Protein AF-A0A9J8BC64-F1 (afdb_monomer_lite)

pLDDT: mean 72.75, std 13.64, range [36.53, 89.56]

Organism: NCBI:txid630221

Secondary structure (DSSP, 8-state):
-HHHHHHHHHHHHHHHHHHHHHHTTSS-TT-THHHHHHHHHHHHHHHHHHHHHPPP-S--HHHHHHHHHHHHHHHHHHHHHHHHHHHHHHHHHTTPSP---TTSTTS----HHHHHHHHHHHHHHHHHHHHHHHHHHTTHHHHHHHHHHHHHT--

Radius of gyration: 18.81 Å; chains: 1; bounding box: 43×34×55 Å

Sequence (155 aa):
RTTVIKKLIFLALPLAQIAIGAVYLQDCPQQCYIPVYVLVCGVFIIFLLLLSCLPCTTETEEERQRSFIRNVLKCLVSVILVCWMICGSVWIYSVYPPNYNQTMAGDAYCNKTLYLFAFWTTILGNILFGLVLLCGCCVWGKLAELVYCVALALD

Structure (mmCIF, N/CA/C/O backbone):
data_AF-A0A9J8BC64-F1
#
_entry.id   AF-A0A9J8BC64-F1
#
loop_
_atom_site.group_PDB
_atom_site.id
_atom_site.type_symbol
_atom_site.label_atom_id
_atom_site.label_alt_id
_atom_site.label_comp_id
_atom_site.label_asym_id
_atom_site.label_entity_id
_atom_site.label_seq_id
_atom_site.pdbx_PDB_ins_code
_atom_site.Cartn_x
_atom_site.Cartn_y
_atom_site.Cartn_z
_atom_site.occupancy
_atom_site.B_iso_or_equiv
_atom_site.auth_seq_id
_atom_site.auth_comp_id
_atom_site.auth_asym_id
_atom_site.auth_atom_id
_atom_site.pdbx_PDB_model_num
ATOM 1 N N . ARG A 1 1 ? -3.744 16.460 17.420 1.00 54.47 1 ARG A N 1
ATOM 2 C CA . ARG A 1 1 ? -3.008 17.305 16.439 1.00 54.47 1 ARG A CA 1
ATOM 3 C C . ARG A 1 1 ? -1.825 16.557 15.808 1.00 54.47 1 ARG A C 1
ATOM 5 O O . ARG A 1 1 ? -1.797 16.423 14.594 1.00 54.47 1 ARG A O 1
ATOM 12 N N . THR A 1 2 ? -0.913 15.974 16.594 1.00 55.78 2 THR A N 1
ATOM 13 C CA . THR A 1 2 ? 0.293 15.263 16.105 1.00 55.78 2 THR A CA 1
ATOM 14 C C . THR A 1 2 ? -0.003 14.018 15.254 1.00 55.78 2 THR A C 1
ATOM 16 O O . THR A 1 2 ? 0.695 13.750 14.283 1.00 55.78 2 THR A O 1
ATOM 19 N N . THR A 1 3 ? -1.073 13.276 15.557 1.00 62.31 3 THR A N 1
ATOM 20 C CA . THR A 1 3 ? -1.480 12.064 14.818 1.00 62.31 3 THR A CA 1
ATOM 21 C C . THR A 1 3 ? -2.026 12.359 13.417 1.00 62.31 3 THR A C 1
ATOM 23 O O . THR A 1 3 ? -1.892 11.532 12.523 1.00 62.31 3 THR A O 1
ATOM 26 N N . VAL A 1 4 ? -2.612 13.543 13.207 1.00 67.81 4 VAL A N 1
ATOM 27 C CA . VAL A 1 4 ? -3.174 13.965 11.909 1.00 67.81 4 VAL A CA 1
ATOM 28 C C . VAL A 1 4 ? -2.056 14.371 10.949 1.00 67.81 4 VAL A C 1
ATOM 30 O O . VAL A 1 4 ? -2.064 13.967 9.793 1.00 67.81 4 VAL A O 1
ATOM 33 N N . ILE A 1 5 ? -1.042 15.082 11.452 1.00 67.50 5 ILE A N 1
ATOM 34 C CA . ILE A 1 5 ? 0.139 15.484 10.670 1.00 67.50 5 ILE A CA 1
ATOM 35 C C . ILE A 1 5 ? 0.899 14.242 10.180 1.00 67.50 5 ILE A C 1
ATOM 37 O O . ILE A 1 5 ? 1.254 14.164 9.009 1.00 67.50 5 ILE A O 1
ATOM 41 N N . LYS A 1 6 ? 1.067 13.222 11.034 1.00 71.62 6 LYS A N 1
ATOM 42 C CA . LYS A 1 6 ? 1.675 11.946 10.620 1.00 71.62 6 LYS A CA 1
ATOM 43 C C . LYS A 1 6 ? 0.888 11.282 9.483 1.00 71.62 6 LYS A C 1
ATOM 45 O O . LYS A 1 6 ? 1.492 10.874 8.500 1.00 71.62 6 LYS A O 1
ATOM 50 N N . LYS A 1 7 ? -0.446 11.233 9.566 1.00 70.75 7 LYS A N 1
ATOM 51 C CA . LYS A 1 7 ? -1.296 10.678 8.495 1.00 70.75 7 LYS A CA 1
ATOM 52 C C . LYS A 1 7 ? -1.186 11.453 7.177 1.00 70.75 7 LYS A C 1
ATOM 54 O O . LYS A 1 7 ? -1.186 10.830 6.125 1.00 70.75 7 LYS A O 1
ATOM 59 N N . LEU A 1 8 ? -1.057 12.779 7.237 1.00 71.81 8 LEU A N 1
ATOM 60 C CA . LEU A 1 8 ? -0.845 13.635 6.061 1.00 71.81 8 LEU A CA 1
ATOM 61 C C . LEU A 1 8 ? 0.498 13.365 5.378 1.00 71.81 8 LEU A C 1
ATOM 63 O O . LEU A 1 8 ? 0.550 13.270 4.158 1.00 71.81 8 LEU A O 1
ATOM 67 N N . ILE A 1 9 ? 1.569 13.179 6.150 1.00 75.75 9 ILE A N 1
ATOM 68 C CA . ILE A 1 9 ? 2.884 12.819 5.598 1.00 75.75 9 ILE A CA 1
ATOM 69 C C . ILE A 1 9 ? 2.819 11.434 4.941 1.00 75.75 9 ILE A C 1
ATOM 71 O O . ILE A 1 9 ? 3.293 11.248 3.823 1.00 75.75 9 ILE A O 1
ATOM 75 N N . PHE A 1 10 ? 2.157 10.477 5.596 1.00 74.50 10 PHE A N 1
ATOM 76 C CA . PHE A 1 10 ? 1.943 9.137 5.049 1.00 74.50 10 PHE A CA 1
ATOM 77 C C . PHE A 1 10 ? 0.992 9.095 3.845 1.00 74.50 10 PHE A C 1
ATOM 79 O O . PHE A 1 10 ? 0.945 8.064 3.186 1.00 74.50 10 PHE A O 1
ATOM 86 N N . LEU A 1 11 ? 0.278 10.180 3.519 1.00 80.75 11 LEU A N 1
ATOM 87 C CA . LEU A 1 11 ? -0.579 10.274 2.331 1.00 80.75 11 LEU A CA 1
ATOM 88 C C . LEU A 1 11 ? 0.222 10.539 1.045 1.00 80.75 11 LEU A C 1
ATOM 90 O O . LEU A 1 11 ? -0.228 10.184 -0.040 1.00 80.75 11 LEU A O 1
ATOM 94 N N . ALA A 1 12 ? 1.428 11.104 1.146 1.00 85.94 12 ALA A N 1
ATOM 95 C CA . ALA A 1 12 ? 2.269 11.355 -0.025 1.00 85.94 12 ALA A CA 1
ATOM 96 C C . ALA A 1 12 ? 2.641 10.054 -0.762 1.00 85.94 12 ALA A C 1
ATOM 98 O O . ALA A 1 12 ? 2.659 10.008 -1.990 1.00 85.94 12 ALA A O 1
ATOM 99 N N . LEU A 1 13 ? 2.883 8.979 -0.007 1.00 83.50 13 LEU A N 1
ATOM 100 C CA . LEU A 1 13 ? 3.278 7.678 -0.540 1.00 83.50 13 LEU A CA 1
ATOM 101 C C . LEU A 1 13 ?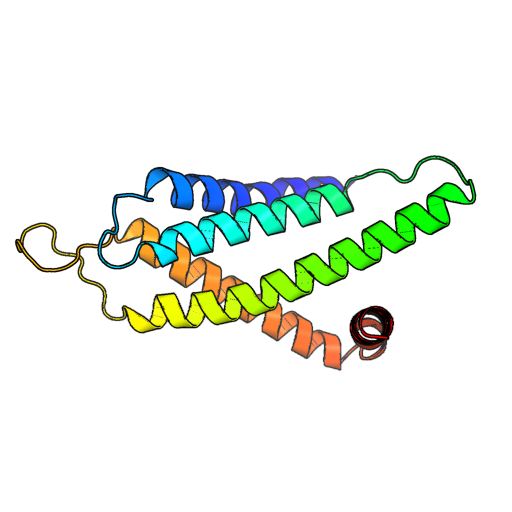 2.168 6.981 -1.359 1.00 83.50 13 LEU A C 1
ATOM 103 O O . LEU A 1 13 ? 2.441 6.630 -2.507 1.00 83.50 13 LEU A O 1
ATOM 107 N N . PRO A 1 14 ? 0.920 6.825 -0.871 1.00 84.50 14 PRO A N 1
ATOM 108 C CA . PRO A 1 14 ? -0.162 6.256 -1.670 1.00 84.50 14 PRO A CA 1
ATOM 109 C C . PRO A 1 14 ? -0.576 7.154 -2.843 1.00 84.50 14 PRO A C 1
ATOM 111 O O . PRO A 1 14 ? -0.973 6.636 -3.882 1.00 84.50 14 PRO A O 1
ATOM 114 N N . LEU A 1 15 ? -0.429 8.482 -2.743 1.00 87.44 15 LEU A N 1
ATOM 115 C CA . LEU A 1 15 ? -0.631 9.370 -3.895 1.00 87.44 15 LEU A CA 1
ATOM 116 C C . LEU A 1 15 ? 0.409 9.121 -4.992 1.00 87.44 15 LEU A C 1
ATOM 118 O O . LEU A 1 15 ? 0.046 9.033 -6.164 1.00 87.44 15 LEU A O 1
ATOM 122 N N . ALA A 1 16 ? 1.680 8.945 -4.622 1.00 88.00 16 ALA A N 1
ATOM 123 C CA . ALA A 1 16 ? 2.720 8.558 -5.569 1.00 88.00 16 ALA A CA 1
ATOM 124 C C . ALA A 1 16 ? 2.437 7.180 -6.190 1.00 88.00 16 ALA A C 1
ATOM 126 O O . ALA A 1 16 ? 2.610 7.015 -7.394 1.00 88.00 16 ALA A O 1
ATOM 127 N N . GLN A 1 17 ? 1.940 6.215 -5.406 1.00 86.56 17 GLN A N 1
ATOM 128 C CA . GLN A 1 17 ? 1.533 4.898 -5.914 1.00 86.56 17 GLN A CA 1
ATOM 129 C C . GLN A 1 17 ? 0.414 4.991 -6.959 1.00 86.56 17 GLN A C 1
ATOM 131 O O . GLN A 1 17 ? 0.518 4.370 -8.015 1.00 86.56 17 GLN A O 1
ATOM 136 N N . ILE A 1 18 ? -0.616 5.802 -6.711 1.00 88.69 18 ILE A N 1
ATOM 137 C CA . ILE A 1 18 ? -1.710 6.010 -7.668 1.00 88.69 18 ILE A CA 1
ATOM 138 C C . ILE A 1 18 ? -1.206 6.729 -8.921 1.00 88.69 18 ILE A C 1
ATOM 140 O O . ILE A 1 18 ? -1.505 6.292 -10.028 1.00 88.69 18 ILE A O 1
ATOM 144 N N . ALA A 1 19 ? -0.416 7.796 -8.765 1.00 88.69 19 ALA A N 1
ATOM 145 C CA . ALA A 1 19 ? 0.112 8.560 -9.892 1.00 88.69 19 ALA A CA 1
ATOM 146 C C . ALA A 1 19 ? 1.012 7.699 -10.789 1.00 88.69 19 ALA A C 1
ATOM 148 O O . ALA A 1 19 ? 0.824 7.666 -12.000 1.00 88.69 19 ALA A O 1
ATOM 149 N N . ILE A 1 20 ? 1.951 6.955 -10.199 1.00 85.31 20 ILE A N 1
ATOM 150 C CA . ILE A 1 20 ? 2.863 6.077 -10.940 1.00 85.31 20 ILE A CA 1
ATOM 151 C C . ILE A 1 20 ? 2.089 4.909 -11.569 1.00 85.31 20 ILE A C 1
ATOM 153 O O . ILE A 1 20 ? 2.299 4.603 -12.740 1.00 85.31 20 ILE A O 1
ATOM 157 N N . GLY A 1 21 ? 1.155 4.290 -10.843 1.00 82.94 21 GLY A N 1
ATOM 158 C CA . GLY A 1 21 ? 0.322 3.215 -11.387 1.00 82.94 21 GLY A CA 1
ATOM 159 C C . GLY A 1 21 ? -0.565 3.665 -12.555 1.00 82.94 21 GLY A C 1
ATOM 160 O O . GLY A 1 21 ? -0.743 2.909 -13.505 1.00 82.94 21 GLY A O 1
ATOM 161 N N . ALA A 1 22 ? -1.085 4.897 -12.518 1.00 83.94 22 ALA A N 1
ATOM 162 C CA . ALA A 1 22 ? -1.946 5.446 -13.565 1.00 83.94 22 ALA A CA 1
ATOM 163 C C . ALA A 1 22 ? -1.163 5.949 -14.788 1.00 83.94 22 ALA A C 1
ATOM 165 O O . ALA A 1 22 ? -1.573 5.697 -15.918 1.00 83.94 22 ALA A O 1
ATOM 166 N N . VAL A 1 23 ? -0.044 6.653 -14.578 1.00 82.38 23 VAL A N 1
ATOM 167 C CA . VAL A 1 23 ? 0.758 7.237 -15.668 1.00 82.38 23 VAL A CA 1
ATOM 168 C C . VAL A 1 23 ? 1.464 6.151 -16.476 1.00 82.38 23 VAL A C 1
ATOM 170 O O . VAL A 1 23 ? 1.425 6.183 -17.699 1.00 82.38 23 VAL A O 1
ATOM 173 N N . TYR A 1 24 ? 2.051 5.157 -15.807 1.00 75.38 24 TYR A N 1
ATOM 174 C CA . TYR A 1 24 ? 2.837 4.107 -16.463 1.00 75.38 24 TYR A CA 1
ATOM 175 C C . TYR A 1 24 ? 2.009 2.853 -16.791 1.00 75.38 24 TYR A C 1
ATOM 177 O O . TYR A 1 24 ? 2.560 1.766 -16.966 1.00 75.38 24 TYR A O 1
ATOM 185 N N . LEU A 1 25 ? 0.679 2.980 -16.877 1.00 69.25 25 LEU A N 1
ATOM 186 C CA . LEU A 1 25 ? -0.235 1.856 -17.116 1.00 69.25 25 LEU A CA 1
ATOM 187 C C . LEU A 1 25 ? -0.038 1.228 -18.509 1.00 69.25 25 LEU A C 1
ATOM 189 O O . LEU A 1 25 ? -0.294 0.043 -18.696 1.00 69.25 25 LEU A O 1
ATOM 193 N N . GLN A 1 26 ? 0.453 2.013 -19.473 1.00 65.94 26 GLN A N 1
ATOM 194 C CA . GLN A 1 26 ? 0.723 1.595 -20.858 1.00 65.94 26 GLN A CA 1
ATOM 195 C C . GLN A 1 26 ? 2.217 1.317 -21.127 1.00 65.94 26 GLN A C 1
ATOM 197 O O . GLN A 1 26 ? 2.554 0.714 -22.141 1.00 65.94 26 GLN A O 1
ATOM 202 N N . ASP A 1 27 ? 3.110 1.694 -20.206 1.00 66.69 27 ASP A N 1
ATOM 203 C CA . ASP A 1 27 ? 4.573 1.628 -20.381 1.00 66.69 27 ASP A CA 1
ATOM 204 C C . ASP A 1 27 ? 5.188 0.279 -19.950 1.00 66.69 27 ASP A C 1
ATOM 206 O O . ASP A 1 27 ? 6.408 0.144 -19.811 1.00 66.69 27 ASP A O 1
ATOM 210 N N . CYS A 1 28 ? 4.346 -0.728 -19.698 1.00 64.06 28 CYS A N 1
ATOM 211 C CA . CYS A 1 28 ? 4.761 -2.093 -19.377 1.00 64.06 28 CYS A CA 1
ATOM 212 C C . CYS A 1 28 ? 3.776 -3.120 -19.980 1.00 64.06 28 CYS A C 1
ATOM 214 O O . CYS A 1 28 ? 3.037 -3.778 -19.242 1.00 64.06 28 CYS A O 1
ATOM 216 N N . PRO A 1 29 ? 3.743 -3.283 -21.321 1.00 58.62 29 PRO A N 1
ATOM 217 C CA . PRO A 1 29 ? 2.886 -4.267 -21.991 1.00 58.62 29 PRO A CA 1
ATOM 218 C C . PRO A 1 29 ? 3.224 -5.717 -21.612 1.00 58.62 29 PRO A C 1
ATOM 220 O O . PRO A 1 29 ? 2.389 -6.598 -21.797 1.00 58.62 29 PRO A O 1
ATOM 223 N N . GLN A 1 30 ? 4.419 -5.972 -21.054 1.00 56.88 30 GLN A N 1
ATOM 224 C CA . GLN A 1 30 ? 4.813 -7.304 -20.586 1.00 56.88 30 GLN A CA 1
ATOM 225 C C . GLN A 1 30 ? 3.915 -7.809 -19.464 1.00 56.88 30 GLN A C 1
ATOM 227 O O . GLN A 1 30 ? 3.592 -8.992 -19.456 1.00 56.88 30 GLN A O 1
ATOM 232 N N . GLN A 1 31 ? 3.522 -6.931 -18.531 1.00 58.78 31 GLN A N 1
ATOM 233 C CA . GLN A 1 31 ? 2.703 -7.272 -17.370 1.00 58.78 31 GLN A CA 1
ATOM 234 C C . GLN A 1 31 ? 1.861 -6.082 -16.900 1.00 58.78 31 GLN A C 1
ATOM 236 O O . GLN A 1 31 ? 2.244 -5.330 -16.001 1.00 58.78 31 GLN A O 1
ATOM 241 N N . CYS A 1 32 ? 0.645 -5.988 -17.443 1.00 68.25 32 CYS A N 1
ATOM 242 C CA . CYS A 1 32 ? -0.367 -5.005 -17.041 1.00 68.25 32 CYS A CA 1
ATOM 243 C C . CYS A 1 32 ? -0.751 -5.090 -15.550 1.00 68.25 32 CYS A C 1
ATOM 245 O O . CYS A 1 32 ? -1.327 -4.151 -15.006 1.00 68.25 32 CYS A O 1
ATOM 247 N N . TYR A 1 33 ? -0.432 -6.193 -14.866 1.00 76.00 33 TYR A N 1
ATOM 248 C CA . TYR A 1 33 ? -0.793 -6.411 -13.464 1.00 76.00 33 TYR A CA 1
ATOM 249 C C . TYR A 1 33 ? 0.095 -5.651 -12.468 1.00 76.00 33 TYR A C 1
ATOM 251 O O . TYR A 1 33 ? -0.378 -5.319 -11.386 1.00 76.00 33 TYR A O 1
ATOM 259 N N . ILE A 1 34 ? 1.342 -5.311 -12.818 1.00 81.19 34 ILE A N 1
ATOM 260 C CA . ILE A 1 34 ? 2.257 -4.562 -11.933 1.00 81.19 34 ILE A CA 1
ATOM 261 C C . ILE A 1 34 ? 1.752 -3.129 -11.659 1.00 81.19 34 ILE A C 1
ATOM 263 O O . ILE A 1 34 ? 1.613 -2.767 -10.487 1.00 81.19 34 ILE A O 1
ATOM 267 N N . PRO A 1 35 ? 1.447 -2.292 -12.673 1.00 79.44 35 PRO A N 1
ATOM 268 C CA . PRO A 1 35 ? 0.905 -0.954 -12.427 1.00 79.44 35 PRO A CA 1
ATOM 269 C C . PRO A 1 35 ? -0.471 -1.001 -11.748 1.00 79.44 35 PRO A C 1
ATOM 271 O O . PRO A 1 35 ? -0.731 -0.204 -10.845 1.00 79.44 35 PRO A O 1
ATOM 274 N N . VAL A 1 36 ? -1.320 -1.976 -12.099 1.00 84.62 36 VAL A N 1
ATOM 275 C CA . VAL A 1 36 ? -2.622 -2.193 -11.441 1.00 84.62 36 VAL A CA 1
ATOM 276 C C . VAL A 1 36 ? -2.443 -2.554 -9.965 1.00 84.62 36 VAL A C 1
ATOM 278 O O . VAL A 1 36 ? -3.146 -2.011 -9.117 1.00 84.62 36 VAL A O 1
ATOM 281 N N . TYR A 1 37 ? -1.471 -3.404 -9.632 1.00 84.62 37 TYR A N 1
ATOM 282 C CA . TYR A 1 37 ? -1.145 -3.762 -8.254 1.00 84.62 37 TYR A CA 1
ATOM 283 C C . TYR A 1 37 ? -0.817 -2.536 -7.400 1.00 84.62 37 TYR A C 1
ATOM 285 O O . TYR A 1 37 ? -1.432 -2.342 -6.349 1.00 84.62 37 TYR A O 1
ATOM 293 N N . VAL A 1 38 ? 0.108 -1.691 -7.870 1.00 84.38 38 VAL A N 1
ATOM 294 C CA . VAL A 1 38 ? 0.543 -0.484 -7.150 1.00 84.38 38 VAL A CA 1
ATOM 295 C C . VAL A 1 38 ? -0.606 0.519 -7.012 1.00 84.38 38 VAL A C 1
ATOM 297 O O . VAL A 1 38 ? -0.784 1.107 -5.944 1.00 84.38 38 VAL A O 1
ATOM 300 N N . LEU A 1 39 ? -1.425 0.673 -8.055 1.00 87.56 39 LEU A N 1
ATOM 301 C CA . LEU A 1 39 ? -2.592 1.552 -8.045 1.00 87.56 39 LEU A CA 1
ATOM 302 C C . LEU A 1 39 ? -3.632 1.100 -7.012 1.00 87.56 39 LEU A C 1
ATOM 304 O O . LEU A 1 39 ? -4.062 1.893 -6.175 1.00 87.56 39 LEU A O 1
ATOM 308 N N . VAL A 1 40 ? -3.994 -0.183 -7.029 1.00 88.12 40 VAL A N 1
ATOM 309 C CA . VAL A 1 40 ? -4.980 -0.770 -6.113 1.00 88.12 40 VAL A CA 1
ATOM 310 C C . VAL A 1 40 ? -4.492 -0.708 -4.659 1.00 88.12 40 VAL A C 1
ATOM 312 O O . VAL A 1 40 ? -5.265 -0.325 -3.778 1.00 88.12 40 VAL A O 1
ATOM 315 N N . CYS A 1 41 ? -3.201 -0.964 -4.406 1.00 85.81 41 CYS A N 1
ATOM 316 C CA . CYS A 1 41 ? -2.573 -0.737 -3.098 1.00 85.81 41 CYS A CA 1
ATOM 317 C C . CYS A 1 41 ? -2.788 0.699 -2.603 1.00 85.81 41 CYS A C 1
ATOM 319 O O . CYS A 1 41 ? -3.262 0.906 -1.484 1.00 85.81 41 CYS A O 1
ATOM 321 N N . GLY A 1 42 ? -2.478 1.693 -3.441 1.00 86.56 42 GLY A N 1
ATOM 322 C CA . GLY A 1 42 ? -2.633 3.103 -3.088 1.00 86.56 42 GLY A CA 1
ATOM 323 C C . GLY A 1 42 ? -4.082 3.469 -2.753 1.00 86.56 42 GLY A C 1
ATOM 324 O O . GLY A 1 42 ? -4.333 4.131 -1.744 1.00 86.56 42 GLY A O 1
ATOM 325 N N . VAL A 1 43 ? -5.049 2.982 -3.539 1.00 89.56 43 VAL A N 1
ATOM 326 C CA . VAL A 1 43 ? -6.485 3.237 -3.319 1.00 89.56 43 VAL A CA 1
ATOM 327 C C . VAL A 1 43 ? -6.963 2.662 -1.986 1.00 89.56 43 VAL A C 1
ATOM 329 O O . VAL A 1 43 ? -7.585 3.379 -1.198 1.00 89.56 43 VAL A O 1
ATOM 332 N N . PHE A 1 44 ? -6.647 1.400 -1.687 1.00 87.69 44 PHE A N 1
ATOM 333 C CA . PHE A 1 44 ? -7.050 0.776 -0.425 1.00 87.69 44 PHE A CA 1
ATOM 334 C C . PHE A 1 44 ? -6.402 1.448 0.797 1.00 87.69 44 PHE A C 1
ATOM 336 O O . PHE A 1 44 ? -7.062 1.617 1.825 1.00 87.69 44 PHE A O 1
ATOM 343 N N . ILE A 1 45 ? -5.147 1.905 0.688 1.00 85.19 45 ILE A N 1
ATOM 344 C CA . ILE A 1 45 ? -4.473 2.662 1.756 1.00 85.19 45 ILE A CA 1
ATOM 345 C C . ILE A 1 45 ? -5.170 4.008 1.999 1.00 85.19 45 ILE A C 1
ATOM 347 O O . ILE A 1 45 ? -5.431 4.363 3.152 1.00 85.19 45 ILE A O 1
ATOM 351 N N . ILE A 1 46 ? -5.529 4.750 0.943 1.00 86.44 46 ILE A N 1
ATOM 352 C CA . ILE A 1 46 ? -6.296 6.001 1.082 1.00 86.44 46 ILE A CA 1
ATOM 353 C C . ILE A 1 46 ? -7.661 5.729 1.710 1.00 86.44 46 ILE A C 1
ATOM 355 O O . ILE A 1 46 ? -8.083 6.465 2.602 1.00 86.44 46 ILE A O 1
ATOM 359 N N . PHE A 1 47 ? -8.333 4.654 1.304 1.00 86.56 47 PHE A N 1
ATOM 360 C CA . PHE A 1 47 ? -9.622 4.273 1.867 1.00 86.56 47 PHE A CA 1
ATOM 361 C C . PHE A 1 47 ? -9.529 3.988 3.376 1.00 86.56 47 PHE A C 1
ATOM 363 O O . PHE A 1 47 ? -10.320 4.520 4.157 1.00 86.56 47 PHE A O 1
ATOM 370 N N . LEU A 1 48 ? -8.505 3.253 3.826 1.00 81.06 48 LEU A N 1
ATOM 371 C CA . LEU A 1 48 ? -8.236 3.050 5.255 1.00 81.06 48 LEU A CA 1
ATOM 372 C C . LEU A 1 48 ? -7.934 4.355 6.001 1.00 81.06 48 LEU A C 1
ATOM 374 O O . LEU A 1 48 ? -8.379 4.534 7.143 1.00 81.06 48 LEU A O 1
ATOM 378 N N . LEU A 1 49 ? -7.183 5.269 5.380 1.00 81.56 49 LEU A N 1
ATOM 379 C CA . LEU A 1 49 ? -6.881 6.581 5.952 1.00 81.56 49 LEU A CA 1
ATOM 380 C C . LEU A 1 49 ? -8.155 7.413 6.125 1.00 81.56 49 LEU A C 1
ATOM 382 O O . LEU A 1 49 ? -8.362 7.959 7.210 1.00 81.56 49 LEU A O 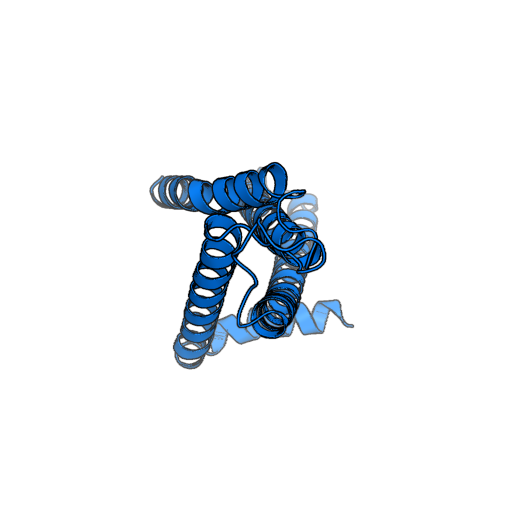1
ATOM 386 N N . LEU A 1 50 ? -9.031 7.440 5.116 1.00 82.75 50 LEU A N 1
ATOM 387 C CA . LEU A 1 50 ? -10.334 8.106 5.169 1.00 82.75 50 LEU A CA 1
ATOM 388 C C . LEU A 1 50 ? -11.183 7.535 6.307 1.00 82.75 50 LEU A C 1
ATOM 390 O O . LEU A 1 50 ? -11.543 8.274 7.222 1.00 82.75 50 LEU A O 1
ATOM 394 N N . LEU A 1 51 ? -11.384 6.212 6.349 1.00 79.12 51 LEU A N 1
ATOM 395 C CA . LEU A 1 51 ? -12.115 5.533 7.431 1.00 79.12 51 LEU A CA 1
ATOM 396 C C . LEU A 1 51 ? -11.530 5.807 8.826 1.00 79.12 51 LEU A C 1
ATOM 398 O O . LEU A 1 51 ? -12.220 5.701 9.841 1.00 79.12 51 LEU A O 1
ATOM 402 N N . SER A 1 52 ? -10.243 6.130 8.909 1.00 74.31 52 SER A N 1
ATOM 403 C CA . SER A 1 52 ? -9.552 6.449 10.159 1.00 74.31 52 SER A CA 1
ATOM 404 C C . SER A 1 52 ? -9.567 7.935 10.519 1.00 74.31 52 SER A C 1
ATOM 406 O O . SER A 1 52 ? -9.157 8.277 11.629 1.00 74.31 52 SER A O 1
ATOM 408 N N . CYS A 1 53 ? -9.963 8.806 9.596 1.00 71.56 53 CYS A N 1
ATOM 409 C CA . CYS A 1 53 ? -10.082 10.250 9.785 1.00 71.56 53 CYS A CA 1
ATOM 410 C C . CYS A 1 53 ? -11.535 10.709 9.948 1.00 71.56 53 CYS A C 1
ATOM 412 O O . CYS A 1 53 ? -11.734 11.839 10.383 1.00 71.56 53 CYS A O 1
ATOM 414 N N . LEU A 1 54 ? -12.525 9.858 9.644 1.00 72.25 54 LEU A N 1
ATOM 415 C CA . LEU A 1 54 ? -13.932 10.166 9.903 1.00 72.25 54 LEU A CA 1
ATOM 416 C C . LEU A 1 54 ? -14.143 10.460 11.406 1.00 72.25 54 LEU A C 1
ATOM 418 O O . LEU A 1 54 ? -13.902 9.567 12.229 1.00 72.25 54 LEU A O 1
ATOM 422 N N . PRO A 1 55 ? -14.570 11.682 11.776 1.00 62.53 55 PRO A N 1
ATOM 423 C CA . PRO A 1 55 ? -14.881 12.016 13.160 1.00 62.53 55 PRO A CA 1
ATOM 424 C C . PRO A 1 55 ? -16.105 11.215 13.627 1.00 62.53 55 PRO A C 1
ATOM 426 O O . PRO A 1 55 ? -17.078 11.082 12.889 1.00 62.53 55 PRO A O 1
ATOM 429 N N . CYS A 1 56 ? -16.043 10.659 14.840 1.00 55.50 56 CYS A N 1
ATOM 430 C CA . CYS A 1 56 ? -17.243 10.184 15.540 1.00 55.50 56 CYS A CA 1
ATOM 431 C C . CYS A 1 56 ? -17.907 11.425 16.139 1.00 55.50 56 CYS A C 1
ATOM 433 O O . CYS A 1 56 ? -17.219 12.221 16.780 1.00 55.50 56 CYS A O 1
ATOM 435 N N . THR A 1 57 ? -19.184 11.640 15.864 1.00 49.12 57 THR A N 1
ATOM 436 C CA . THR A 1 57 ? -19.923 12.817 16.310 1.00 49.12 57 THR A CA 1
ATOM 437 C C . THR A 1 57 ? -21.241 12.343 16.910 1.00 49.12 57 THR A C 1
ATOM 439 O O . THR A 1 57 ? -22.117 11.885 16.182 1.00 49.12 57 THR A O 1
ATOM 442 N N . THR A 1 58 ? -21.350 12.579 18.219 1.00 53.19 58 THR A N 1
ATOM 443 C CA . THR A 1 58 ? -22.532 12.543 19.094 1.00 53.19 58 THR A CA 1
ATOM 444 C C . THR A 1 58 ? -23.172 11.176 19.370 1.00 53.19 58 THR A C 1
ATOM 446 O O . THR A 1 58 ? -23.909 10.626 18.553 1.00 53.19 58 THR A O 1
ATOM 449 N N . GLU A 1 59 ? -22.942 10.749 20.616 1.00 55.81 59 GLU A N 1
ATOM 450 C CA . GLU A 1 59 ? -23.508 9.645 21.399 1.00 55.81 59 GLU A CA 1
ATOM 451 C C . GLU A 1 59 ? -24.978 9.326 21.048 1.00 55.81 59 GLU A C 1
ATOM 453 O O . GLU A 1 59 ? -25.915 9.889 21.612 1.00 55.81 59 GLU A O 1
ATOM 458 N N . THR A 1 60 ? -25.192 8.408 20.107 1.00 67.12 60 THR A N 1
ATOM 459 C CA . THR A 1 60 ? -26.504 7.817 19.786 1.00 67.12 60 THR A CA 1
ATOM 460 C C . THR A 1 60 ? -26.323 6.325 19.487 1.00 67.12 60 THR A C 1
ATOM 462 O O . THR A 1 60 ? -25.252 5.908 19.048 1.00 67.12 60 THR A O 1
ATOM 465 N N . GLU A 1 61 ? -27.348 5.493 19.705 1.00 65.44 61 GLU A N 1
ATOM 466 C CA . GLU A 1 61 ? -27.322 4.044 19.393 1.00 65.44 61 GLU A CA 1
ATOM 467 C C . GLU A 1 61 ? -26.881 3.760 17.934 1.00 65.44 61 GLU A C 1
ATOM 469 O O . GLU A 1 61 ? -26.188 2.778 17.653 1.00 65.44 61 GLU A O 1
ATOM 474 N N . GLU A 1 62 ? -27.170 4.682 17.008 1.00 69.56 62 GLU A N 1
ATOM 475 C CA . GLU A 1 62 ? -26.724 4.642 15.609 1.00 69.56 62 GLU A CA 1
ATOM 476 C C . GLU A 1 62 ? -25.190 4.738 15.441 1.00 69.56 62 GLU A C 1
ATOM 478 O O . GLU A 1 62 ? -24.625 4.166 14.500 1.00 69.56 62 GLU A O 1
ATOM 483 N N . GLU A 1 63 ? -24.470 5.402 16.355 1.00 72.19 63 GLU A N 1
ATOM 484 C CA . GLU A 1 63 ? -23.002 5.456 16.343 1.00 72.19 63 GLU A CA 1
ATOM 485 C C . GLU A 1 63 ? -22.364 4.123 16.739 1.00 72.19 63 GLU A C 1
ATOM 487 O O . GLU A 1 63 ? -21.304 3.766 16.209 1.00 72.19 63 GLU A O 1
ATOM 492 N N . ARG A 1 64 ? -22.997 3.344 17.627 1.00 68.00 64 ARG A N 1
ATOM 493 C CA . ARG A 1 64 ? -22.499 2.014 18.008 1.00 68.00 64 ARG A CA 1
ATOM 494 C C . ARG A 1 64 ? -22.512 1.075 16.805 1.00 68.00 64 ARG A C 1
ATOM 496 O O . ARG A 1 64 ? -21.503 0.436 16.510 1.00 68.00 64 ARG A O 1
ATOM 503 N N . GLN A 1 65 ? -23.600 1.084 16.038 1.00 76.75 65 GLN A N 1
ATOM 504 C CA . GLN A 1 65 ? -23.697 0.329 14.790 1.00 76.75 65 GLN A CA 1
ATOM 505 C C . GLN A 1 65 ? -22.725 0.857 13.721 1.00 76.75 65 GLN A C 1
ATOM 507 O O . GLN A 1 65 ? -22.012 0.077 13.089 1.00 76.75 65 GLN A O 1
ATOM 512 N N . ARG A 1 66 ? -22.615 2.181 13.541 1.00 77.00 66 ARG A N 1
ATOM 513 C CA . ARG A 1 66 ? -21.693 2.786 12.559 1.00 77.00 66 ARG A CA 1
ATOM 514 C C . ARG A 1 66 ? -20.223 2.523 12.890 1.00 77.00 66 ARG A C 1
ATOM 516 O O . ARG A 1 66 ? -19.415 2.300 11.988 1.00 77.00 66 ARG A O 1
ATOM 523 N N . SER A 1 67 ? -19.856 2.556 14.167 1.00 73.81 67 SER A N 1
ATOM 524 C CA . SER A 1 67 ? -18.495 2.270 14.626 1.00 73.81 67 SER A CA 1
ATOM 525 C C . SER A 1 67 ? -18.142 0.791 14.473 1.00 73.81 67 SER A C 1
ATOM 527 O O . SER A 1 67 ? -17.033 0.501 14.022 1.00 73.81 67 SER A O 1
ATOM 529 N N . PHE A 1 68 ? -19.090 -0.116 14.737 1.00 75.06 68 PHE A N 1
ATOM 530 C CA . PHE A 1 68 ? -18.955 -1.543 14.444 1.00 75.06 68 PHE A CA 1
ATOM 531 C C . PHE A 1 68 ? -18.728 -1.783 12.947 1.00 75.06 68 PHE A C 1
ATOM 533 O O . PHE A 1 68 ? -17.690 -2.321 12.570 1.00 75.06 68 PHE A O 1
ATOM 540 N N . ILE A 1 69 ? -19.611 -1.266 12.084 1.00 78.62 69 ILE A N 1
ATOM 541 C CA . ILE A 1 69 ? -19.485 -1.382 10.620 1.00 78.62 69 ILE A CA 1
ATOM 542 C C . ILE A 1 69 ? -18.144 -0.820 10.137 1.00 78.62 69 ILE A C 1
ATOM 544 O O . ILE A 1 69 ? -17.463 -1.433 9.320 1.00 78.62 69 ILE A O 1
ATOM 548 N N . ARG A 1 70 ? -17.716 0.335 10.657 1.00 79.06 70 ARG A N 1
ATOM 549 C CA . ARG A 1 70 ? -16.425 0.938 10.302 1.00 79.06 70 ARG A CA 1
ATOM 550 C C . ARG A 1 70 ? -15.242 0.065 10.719 1.00 79.06 70 ARG A C 1
ATOM 552 O O . ARG A 1 70 ? -14.259 0.009 9.985 1.00 79.06 70 ARG A O 1
ATOM 559 N N . ASN A 1 71 ? -15.298 -0.570 11.886 1.00 75.81 71 ASN A N 1
ATOM 560 C CA . ASN A 1 71 ? -14.238 -1.464 12.349 1.00 75.81 71 ASN A CA 1
ATOM 561 C C . ASN A 1 71 ? -14.189 -2.744 11.508 1.00 75.81 71 ASN A C 1
ATOM 563 O O . ASN A 1 71 ? -13.105 -3.121 11.067 1.00 75.81 71 ASN A O 1
ATOM 567 N N . VAL A 1 72 ? -15.348 -3.332 11.200 1.00 79.19 72 VAL A N 1
ATOM 568 C CA . VAL A 1 72 ? -15.470 -4.472 10.280 1.00 79.19 72 VAL A CA 1
ATOM 569 C C . VAL A 1 72 ? -14.911 -4.111 8.904 1.00 79.19 72 VAL A C 1
ATOM 571 O O . VAL A 1 72 ? -14.071 -4.829 8.374 1.00 79.19 72 VAL A O 1
ATOM 574 N N . LEU A 1 73 ? -15.275 -2.951 8.351 1.00 82.12 73 LEU A N 1
ATOM 575 C CA . LEU A 1 73 ? -14.788 -2.496 7.049 1.00 82.12 73 LEU A CA 1
ATOM 576 C C . LEU A 1 73 ? -13.272 -2.250 7.046 1.00 82.12 73 LEU A C 1
ATOM 578 O O . LEU A 1 73 ? -12.590 -2.614 6.092 1.00 82.12 73 LEU A O 1
ATOM 582 N N . LYS A 1 74 ? -12.718 -1.673 8.119 1.00 79.50 74 LYS A N 1
ATOM 583 C CA . LYS A 1 74 ? -11.261 -1.537 8.282 1.00 79.50 74 LYS A CA 1
ATOM 584 C C . LYS A 1 74 ? -10.569 -2.895 8.325 1.00 79.50 74 LYS A C 1
ATOM 586 O O . LYS A 1 74 ? -9.521 -3.050 7.705 1.00 79.50 74 LYS A O 1
ATOM 591 N N . CYS A 1 75 ? -11.145 -3.855 9.044 1.00 76.38 75 CYS A N 1
ATOM 592 C CA . CYS A 1 75 ? -10.630 -5.216 9.127 1.00 76.38 75 CYS A CA 1
ATOM 593 C C . CYS A 1 75 ? -10.644 -5.883 7.745 1.00 76.38 75 CYS A C 1
ATOM 595 O O . CYS A 1 75 ? -9.600 -6.327 7.273 1.00 76.38 75 CYS A O 1
ATOM 597 N N . LEU A 1 76 ? -11.782 -5.830 7.047 1.00 82.56 76 LEU A N 1
ATOM 598 C CA . LEU A 1 76 ? -11.958 -6.382 5.706 1.00 82.56 76 LEU A CA 1
ATOM 599 C C . LEU A 1 76 ? -10.935 -5.810 4.717 1.00 82.56 76 LEU A C 1
ATOM 601 O O . LEU A 1 76 ? -10.229 -6.557 4.045 1.00 82.56 76 LEU A O 1
ATOM 605 N N . VAL A 1 77 ? -10.802 -4.482 4.666 1.00 82.56 77 VAL A N 1
ATOM 606 C CA . VAL A 1 77 ? -9.846 -3.816 3.768 1.00 82.56 77 VAL A CA 1
ATOM 607 C C . VAL A 1 77 ? -8.404 -4.168 4.138 1.00 82.56 77 VAL A C 1
ATOM 609 O O . VAL A 1 77 ? -7.575 -4.356 3.252 1.00 82.56 77 VAL A O 1
ATOM 612 N N . SER A 1 78 ? -8.094 -4.305 5.430 1.00 78.38 78 SER A N 1
ATOM 613 C CA . SER A 1 78 ? -6.771 -4.746 5.879 1.00 78.38 78 SER A CA 1
ATOM 614 C C . SER A 1 78 ? -6.454 -6.173 5.425 1.00 78.38 78 SER A C 1
ATOM 616 O O . SER A 1 78 ? -5.341 -6.418 4.969 1.00 78.38 78 SER A O 1
ATOM 618 N N . VAL A 1 79 ? -7.402 -7.109 5.527 1.00 80.12 79 VAL A N 1
ATOM 619 C CA . VAL A 1 79 ? -7.216 -8.496 5.062 1.00 80.12 79 VAL A CA 1
ATOM 620 C C . VAL A 1 79 ? -7.011 -8.527 3.549 1.00 80.12 79 VAL A C 1
ATOM 622 O O . VAL A 1 79 ? -6.056 -9.137 3.072 1.00 80.12 79 VAL A O 1
ATOM 625 N N . ILE A 1 80 ? -7.845 -7.799 2.802 1.00 84.75 80 ILE A N 1
ATOM 626 C CA . ILE A 1 80 ? -7.725 -7.679 1.343 1.00 84.75 80 ILE A CA 1
ATOM 627 C C . ILE A 1 80 ? -6.342 -7.141 0.954 1.00 84.75 80 ILE A C 1
ATOM 629 O O . ILE A 1 80 ? -5.710 -7.692 0.056 1.00 84.75 80 ILE A O 1
ATOM 633 N N . LEU A 1 81 ? -5.839 -6.115 1.648 1.00 82.81 81 LEU A N 1
ATOM 634 C CA . LEU A 1 81 ? -4.503 -5.560 1.413 1.00 82.81 81 LEU A CA 1
ATOM 635 C C . LEU A 1 81 ? -3.384 -6.579 1.646 1.00 82.81 81 LEU A C 1
ATOM 637 O O . LEU A 1 81 ? -2.438 -6.624 0.863 1.00 82.81 81 LEU A O 1
ATOM 641 N N . VAL A 1 82 ? -3.485 -7.404 2.692 1.00 81.50 82 VAL A N 1
ATOM 642 C CA . VAL A 1 82 ? -2.496 -8.459 2.967 1.00 81.50 82 VAL A CA 1
ATOM 643 C C . VAL A 1 82 ? -2.505 -9.504 1.852 1.00 81.50 82 VAL A C 1
ATOM 645 O O . VAL A 1 82 ? -1.446 -9.823 1.313 1.00 81.50 82 VAL A O 1
ATOM 648 N N . CYS A 1 83 ? -3.683 -9.991 1.450 1.00 85.56 83 CYS A N 1
ATOM 649 C CA . CYS A 1 83 ? -3.810 -10.921 0.326 1.00 85.56 83 CYS A CA 1
ATOM 650 C C . CYS A 1 83 ? -3.234 -10.322 -0.963 1.00 85.56 83 CYS A C 1
ATOM 652 O O . CYS A 1 83 ? -2.458 -10.969 -1.665 1.00 85.56 83 CYS A O 1
ATOM 654 N N . TRP A 1 84 ? -3.562 -9.061 -1.241 1.00 85.06 84 TRP A N 1
ATOM 655 C CA . TRP A 1 84 ? -3.091 -8.350 -2.422 1.00 85.06 84 TRP A CA 1
ATOM 656 C C . TRP A 1 84 ? -1.568 -8.178 -2.426 1.00 85.06 84 TRP A C 1
ATOM 658 O O . TRP A 1 84 ? -0.939 -8.366 -3.463 1.00 85.06 84 TRP A O 1
ATOM 668 N N . MET A 1 85 ? -0.949 -7.902 -1.274 1.00 81.75 85 MET A N 1
ATOM 669 C CA . MET A 1 85 ? 0.507 -7.771 -1.133 1.00 81.75 85 MET A CA 1
ATOM 670 C C . MET A 1 85 ? 1.253 -9.083 -1.435 1.00 81.75 85 MET A C 1
ATOM 672 O O . MET A 1 85 ? 2.318 -9.071 -2.064 1.00 81.75 85 MET A O 1
ATOM 676 N N . ILE A 1 86 ? 0.666 -10.225 -1.060 1.00 86.94 86 ILE A N 1
ATOM 677 C CA . ILE A 1 86 ? 1.185 -11.554 -1.417 1.00 86.94 86 ILE A CA 1
ATOM 678 C C . ILE A 1 86 ? 1.102 -11.754 -2.936 1.00 86.94 86 ILE A C 1
ATOM 680 O O . ILE A 1 86 ? 2.101 -12.114 -3.561 1.00 86.94 86 ILE A O 1
ATOM 684 N N . CYS A 1 87 ? -0.049 -11.456 -3.549 1.00 87.50 87 CYS A N 1
ATOM 685 C CA . CYS A 1 87 ? -0.220 -11.533 -5.004 1.00 87.50 87 CYS A CA 1
ATOM 686 C C . CYS A 1 87 ? 0.769 -10.629 -5.754 1.00 87.50 87 CYS A C 1
ATOM 688 O O . CYS A 1 87 ? 1.410 -11.073 -6.704 1.00 87.50 87 CYS A O 1
ATOM 690 N N . GLY A 1 88 ? 0.955 -9.390 -5.295 1.00 85.19 88 GLY A N 1
ATOM 691 C CA . GLY A 1 88 ? 1.906 -8.451 -5.886 1.00 85.19 88 GLY A CA 1
ATOM 692 C C . GLY A 1 88 ? 3.343 -8.942 -5.836 1.00 85.19 88 GLY A C 1
ATOM 693 O O . GLY A 1 88 ? 4.072 -8.803 -6.815 1.00 85.19 88 GLY A O 1
ATOM 694 N N . SER A 1 89 ? 3.736 -9.582 -4.733 1.00 86.31 89 SER A N 1
ATOM 695 C CA . SER A 1 89 ? 5.054 -10.210 -4.622 1.00 86.31 89 SER A CA 1
ATOM 696 C C . SER A 1 89 ? 5.238 -11.275 -5.713 1.00 86.31 89 SER A C 1
ATOM 698 O O . SER A 1 89 ? 6.239 -11.247 -6.425 1.00 86.31 89 SER A O 1
ATOM 700 N N . VAL A 1 90 ? 4.248 -12.152 -5.924 1.00 87.44 90 VAL A N 1
ATOM 701 C CA . VAL A 1 90 ? 4.287 -13.172 -6.991 1.00 87.44 90 VAL A CA 1
ATOM 702 C C . VAL A 1 90 ? 4.391 -12.535 -8.379 1.00 87.44 90 VAL A C 1
ATOM 704 O O . VAL A 1 90 ? 5.216 -12.966 -9.182 1.00 87.44 90 VAL A O 1
ATOM 707 N N . TRP A 1 91 ? 3.613 -11.487 -8.662 1.00 85.00 91 TRP A N 1
ATOM 708 C CA . TRP A 1 91 ? 3.656 -10.797 -9.957 1.00 85.00 91 TRP A CA 1
ATOM 709 C C . TRP A 1 91 ? 5.004 -10.134 -10.228 1.00 85.00 91 TRP A C 1
ATOM 711 O O . TRP A 1 91 ? 5.534 -10.248 -11.329 1.00 85.00 91 TRP A O 1
ATOM 721 N N . ILE A 1 92 ? 5.593 -9.487 -9.222 1.00 83.94 92 ILE A N 1
ATOM 722 C CA . ILE A 1 92 ? 6.894 -8.830 -9.361 1.00 83.94 92 ILE A CA 1
ATOM 723 C C . IL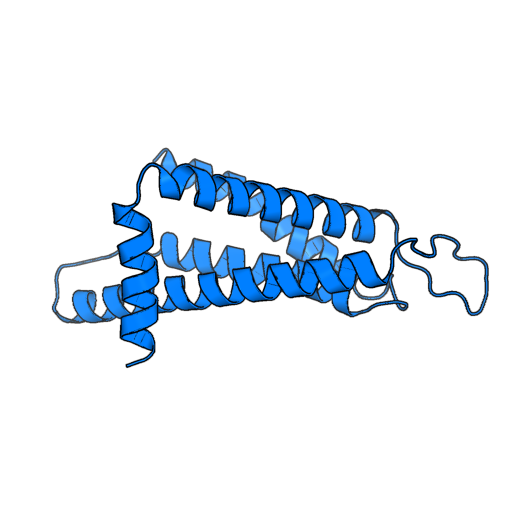E A 1 92 ? 8.006 -9.867 -9.575 1.00 83.94 92 ILE A C 1
ATOM 725 O O . ILE A 1 92 ? 8.822 -9.708 -10.483 1.00 83.94 92 ILE A O 1
ATOM 729 N N . TYR A 1 93 ? 8.025 -10.950 -8.790 1.00 81.44 93 TYR A N 1
ATOM 730 C CA . TYR A 1 93 ? 9.044 -11.996 -8.924 1.00 81.44 93 TYR A CA 1
ATOM 731 C C . TYR A 1 93 ? 8.892 -12.829 -10.204 1.00 81.44 93 TYR A C 1
ATOM 733 O O . TYR A 1 93 ? 9.897 -13.286 -10.739 1.00 81.44 93 TYR A O 1
ATOM 741 N N . SER A 1 94 ? 7.677 -12.979 -10.743 1.00 82.44 94 SER A N 1
ATOM 742 C CA . SER A 1 94 ? 7.430 -13.722 -11.989 1.00 82.44 94 SER A CA 1
ATOM 743 C C . SER A 1 94 ? 8.096 -13.103 -13.222 1.00 82.44 94 SER A C 1
ATOM 745 O O . SER A 1 94 ? 8.245 -13.787 -14.231 1.00 82.44 94 SER A O 1
ATOM 747 N N . VAL A 1 95 ? 8.453 -11.818 -13.171 1.00 75.12 95 VAL A N 1
ATOM 748 C CA . VAL A 1 95 ? 9.035 -11.070 -14.299 1.00 75.12 95 VAL A CA 1
ATOM 749 C C . VAL A 1 95 ? 10.538 -10.846 -14.102 1.00 75.12 95 VAL A C 1
ATOM 751 O O . VAL A 1 95 ? 11.185 -10.194 -14.914 1.00 75.12 95 VAL A O 1
ATOM 754 N N . TYR A 1 96 ? 11.124 -11.371 -13.024 1.00 72.25 96 TYR A N 1
ATOM 755 C CA . TYR A 1 96 ? 12.544 -11.205 -12.745 1.00 72.25 96 TYR A CA 1
ATOM 756 C C . TYR A 1 96 ? 13.395 -12.207 -13.552 1.00 72.25 96 TYR A C 1
ATOM 758 O O . TYR A 1 96 ? 13.173 -13.411 -13.411 1.00 72.25 96 TYR A O 1
ATOM 766 N N . PRO A 1 97 ? 14.409 -11.765 -14.329 1.00 66.94 97 PRO A N 1
ATOM 767 C CA . PRO A 1 97 ? 14.854 -10.384 -14.563 1.00 66.94 97 PRO A CA 1
ATOM 768 C C . PRO A 1 97 ? 14.044 -9.649 -15.662 1.00 66.94 97 PRO A C 1
ATOM 770 O O . PRO A 1 97 ? 13.806 -10.218 -16.727 1.00 66.94 97 PRO A O 1
ATOM 773 N N . PRO A 1 98 ? 13.663 -8.370 -15.460 1.00 69.44 98 PRO A N 1
ATOM 774 C CA . PRO A 1 98 ? 12.824 -7.647 -16.418 1.00 69.44 98 PRO A CA 1
ATOM 775 C C . PRO A 1 98 ? 13.577 -7.170 -17.674 1.00 69.44 98 PRO A C 1
ATOM 777 O O . PRO A 1 98 ? 14.740 -6.762 -17.625 1.00 69.44 98 PRO A O 1
ATOM 780 N N . ASN A 1 99 ? 12.845 -7.189 -18.793 1.00 67.19 99 ASN A N 1
ATOM 781 C CA . ASN A 1 99 ? 13.170 -6.647 -20.116 1.00 67.19 99 ASN A CA 1
ATOM 782 C C . ASN A 1 99 ? 13.307 -5.104 -20.135 1.00 67.19 99 ASN A C 1
ATOM 784 O O . ASN A 1 99 ? 12.272 -4.444 -20.222 1.00 67.19 99 ASN A O 1
ATOM 788 N N . TYR A 1 100 ? 14.492 -4.485 -20.027 1.00 68.06 100 TYR A N 1
ATOM 789 C CA . TYR A 1 100 ? 14.608 -3.007 -20.076 1.00 68.06 100 TYR A CA 1
ATOM 790 C C . TYR A 1 100 ? 14.861 -2.423 -21.480 1.00 68.06 100 TYR A C 1
ATOM 792 O O . TYR A 1 100 ? 14.853 -1.199 -21.631 1.00 68.06 100 TYR A O 1
ATOM 800 N N . ASN A 1 101 ? 15.108 -3.249 -22.502 1.00 62.62 101 ASN A N 1
ATOM 801 C CA . ASN A 1 101 ? 15.465 -2.769 -23.838 1.00 62.62 101 ASN A CA 1
ATOM 802 C C . ASN A 1 101 ? 14.218 -2.486 -24.686 1.00 62.62 101 ASN A C 1
ATOM 804 O O . ASN A 1 101 ? 13.445 -3.383 -24.996 1.00 62.62 101 ASN A O 1
ATOM 808 N N . GLN A 1 102 ? 14.068 -1.231 -25.113 1.00 58.44 102 GLN A N 1
ATOM 809 C CA . GLN A 1 102 ? 12.981 -0.757 -25.988 1.00 58.44 102 GLN A CA 1
ATOM 810 C C . GLN A 1 102 ? 13.156 -1.170 -27.462 1.00 58.44 102 GLN A C 1
ATOM 812 O O . GLN A 1 102 ? 12.257 -0.976 -28.274 1.00 58.44 102 GLN A O 1
ATOM 817 N N . THR A 1 103 ? 14.335 -1.679 -27.825 1.00 57.72 103 THR A N 1
ATOM 818 C CA . THR A 1 103 ? 14.801 -1.777 -29.219 1.00 57.72 103 THR A CA 1
ATOM 819 C C . THR A 1 103 ? 14.529 -3.134 -29.876 1.00 57.72 103 THR A C 1
ATOM 821 O O . THR A 1 103 ? 14.736 -3.273 -31.079 1.00 57.72 103 THR A O 1
ATOM 824 N N . MET A 1 104 ? 14.079 -4.137 -29.117 1.00 51.53 104 MET A N 1
ATOM 825 C CA . MET A 1 104 ? 13.778 -5.471 -29.642 1.00 51.53 104 MET A CA 1
ATOM 826 C C . MET A 1 104 ? 12.276 -5.586 -29.910 1.00 51.53 104 MET A C 1
ATOM 828 O O . MET A 1 104 ? 11.472 -5.688 -28.986 1.00 51.53 104 MET A O 1
ATOM 832 N N . ALA A 1 105 ? 11.887 -5.552 -31.185 1.00 43.59 105 ALA A N 1
ATOM 833 C CA . ALA A 1 105 ? 10.513 -5.808 -31.602 1.00 43.59 105 ALA A CA 1
ATOM 834 C C . ALA A 1 105 ? 10.131 -7.256 -31.244 1.00 43.59 105 ALA A C 1
ATOM 836 O O . ALA A 1 105 ? 10.506 -8.189 -31.950 1.00 43.59 105 ALA A O 1
ATOM 837 N N . GLY A 1 106 ? 9.420 -7.436 -30.127 1.00 52.94 106 GLY A N 1
ATOM 838 C CA . GLY A 1 106 ? 8.944 -8.740 -29.653 1.00 52.94 106 GLY A CA 1
ATOM 839 C C . GLY A 1 106 ? 9.291 -9.070 -28.199 1.00 52.94 106 GLY A C 1
ATOM 840 O O . GLY A 1 106 ? 8.638 -9.940 -27.631 1.00 52.94 106 GLY A O 1
ATOM 841 N N . ASP A 1 107 ? 10.237 -8.356 -27.579 1.00 51.53 107 ASP A N 1
ATOM 842 C CA . ASP A 1 107 ? 10.554 -8.530 -26.158 1.00 51.53 107 ASP A CA 1
ATOM 843 C C . ASP A 1 107 ? 9.801 -7.512 -25.319 1.00 51.53 107 ASP A C 1
ATOM 845 O O . ASP A 1 107 ? 9.745 -6.318 -25.635 1.00 51.53 107 ASP A O 1
ATOM 849 N N . ALA A 1 108 ? 9.190 -7.983 -24.239 1.00 58.84 108 ALA A N 1
ATOM 850 C CA . ALA A 1 108 ? 8.225 -7.170 -23.554 1.00 58.84 108 ALA A CA 1
ATOM 851 C C . ALA A 1 108 ? 8.908 -6.207 -22.550 1.00 58.84 108 ALA A C 1
ATOM 853 O O . ALA A 1 108 ? 9.412 -6.516 -21.470 1.00 58.84 108 ALA A O 1
ATOM 854 N N . TYR A 1 109 ? 8.985 -4.968 -23.016 1.00 67.69 109 TYR A N 1
ATOM 855 C CA . TYR A 1 109 ? 9.588 -3.834 -22.339 1.00 67.69 109 TYR A CA 1
ATOM 856 C C . TYR A 1 109 ? 8.818 -3.470 -21.059 1.00 67.69 109 TYR A C 1
ATOM 858 O O . TYR A 1 109 ? 7.585 -3.457 -21.047 1.00 67.69 109 TYR A O 1
ATOM 866 N N . CYS A 1 110 ? 9.538 -3.137 -19.986 1.00 73.06 110 CYS A N 1
ATOM 867 C CA . CYS A 1 110 ? 8.953 -2.531 -18.792 1.00 73.06 110 CYS A CA 1
ATOM 868 C C . CYS A 1 110 ? 9.800 -1.357 -18.298 1.00 73.06 110 CYS A C 1
ATOM 870 O O . CYS A 1 110 ? 11.022 -1.467 -18.150 1.00 7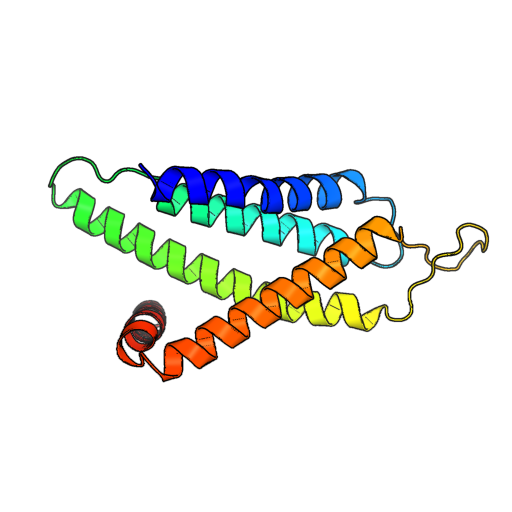3.06 110 CYS A O 1
ATOM 872 N N . ASN A 1 111 ? 9.152 -0.228 -18.001 1.00 77.06 111 ASN A N 1
ATOM 873 C CA . ASN A 1 111 ? 9.852 0.950 -17.502 1.00 77.06 111 ASN A CA 1
ATOM 874 C C . ASN A 1 111 ? 10.567 0.658 -16.168 1.00 77.06 111 ASN A C 1
ATOM 876 O O . ASN A 1 111 ? 9.955 0.262 -15.170 1.00 77.06 111 ASN A O 1
ATOM 880 N N . LYS A 1 112 ? 11.880 0.916 -16.144 1.00 78.75 112 LYS A N 1
ATOM 881 C CA . LYS A 1 112 ? 12.751 0.702 -14.983 1.00 78.75 112 LYS A CA 1
ATOM 882 C C . LYS A 1 112 ? 12.235 1.400 -13.725 1.00 78.75 112 LYS A C 1
ATOM 884 O O . LYS A 1 112 ? 12.251 0.803 -12.652 1.00 78.75 112 LYS A O 1
ATOM 889 N N . THR A 1 113 ? 11.741 2.628 -13.846 1.00 81.12 113 THR A N 1
ATOM 890 C CA . THR A 1 113 ? 11.248 3.406 -12.702 1.00 81.12 113 THR A CA 1
ATOM 891 C C . THR A 1 113 ? 10.014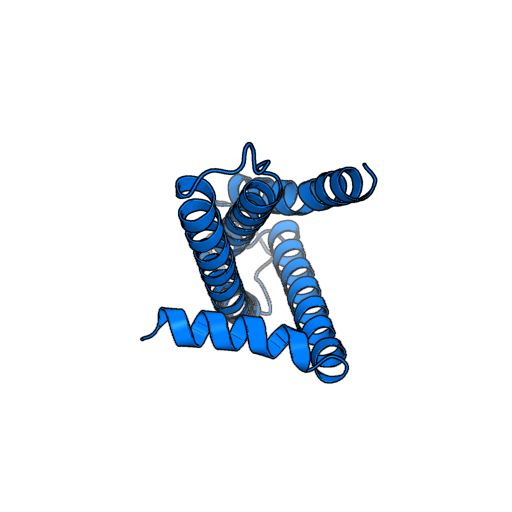 2.762 -12.076 1.00 81.12 113 THR A C 1
ATOM 893 O O . THR A 1 113 ? 9.964 2.617 -10.857 1.00 81.12 113 THR A O 1
ATOM 896 N N . LEU A 1 114 ? 9.055 2.319 -12.897 1.00 80.31 114 LEU A N 1
ATOM 897 C CA . LEU A 1 114 ? 7.837 1.650 -12.433 1.00 80.31 114 LEU A CA 1
ATOM 898 C C . LEU A 1 114 ? 8.171 0.342 -11.707 1.00 80.31 114 LEU A C 1
ATOM 900 O O . LEU A 1 114 ? 7.701 0.122 -10.591 1.00 80.31 114 LEU A O 1
ATOM 904 N N . TYR A 1 115 ? 9.005 -0.501 -12.325 1.00 81.75 115 TYR A N 1
ATOM 905 C CA . TYR A 1 115 ? 9.377 -1.794 -11.754 1.00 81.75 115 TYR A CA 1
ATOM 906 C C . TYR A 1 115 ? 10.128 -1.630 -10.429 1.00 81.75 115 TYR A C 1
ATOM 908 O O . TYR A 1 115 ? 9.757 -2.253 -9.435 1.00 81.75 115 TYR A O 1
ATOM 916 N N . LEU A 1 116 ? 11.144 -0.756 -10.376 1.00 84.12 116 LEU A N 1
ATOM 917 C CA . LEU A 1 116 ? 11.875 -0.508 -9.131 1.00 84.12 116 LEU A CA 1
ATOM 918 C C . LEU A 1 116 ? 10.946 0.054 -8.057 1.00 84.12 116 LEU A C 1
ATOM 920 O O . LEU A 1 116 ? 11.011 -0.384 -6.913 1.00 84.12 116 LEU A O 1
ATOM 924 N N . PHE A 1 117 ? 10.067 0.991 -8.407 1.00 85.75 117 PHE A N 1
ATOM 925 C CA . PHE A 1 117 ? 9.123 1.552 -7.451 1.00 85.75 117 PHE A CA 1
ATOM 926 C C . PHE A 1 117 ? 8.188 0.476 -6.878 1.00 85.75 117 PHE A C 1
ATOM 928 O O . PHE A 1 117 ? 8.058 0.371 -5.658 1.00 85.75 117 PHE A O 1
ATOM 935 N N . ALA A 1 118 ? 7.598 -0.377 -7.721 1.00 85.25 118 ALA A N 1
ATOM 936 C CA . ALA A 1 118 ? 6.749 -1.488 -7.285 1.00 85.25 118 ALA A CA 1
ATOM 937 C C . ALA A 1 118 ? 7.514 -2.491 -6.402 1.00 85.25 118 ALA A C 1
ATOM 939 O O . ALA A 1 118 ? 7.024 -2.895 -5.347 1.00 85.25 118 ALA A O 1
ATOM 940 N N . PHE A 1 119 ? 8.737 -2.847 -6.799 1.00 86.19 119 PHE A N 1
ATOM 941 C CA . PHE A 1 119 ? 9.603 -3.772 -6.069 1.00 86.19 119 PHE A CA 1
ATOM 942 C C . PHE A 1 119 ? 9.964 -3.237 -4.680 1.00 86.19 119 PHE A C 1
ATOM 944 O O . PHE A 1 119 ? 9.694 -3.889 -3.672 1.00 86.19 119 PHE A O 1
ATOM 951 N N . TRP A 1 120 ? 10.506 -2.019 -4.602 1.00 89.19 120 TRP A N 1
ATOM 952 C CA . TRP A 1 120 ? 10.918 -1.416 -3.335 1.00 89.19 120 TRP A CA 1
ATOM 953 C C . TRP A 1 120 ? 9.735 -1.142 -2.411 1.00 89.19 120 TRP A C 1
ATOM 955 O O . TRP A 1 120 ? 9.823 -1.423 -1.218 1.00 89.19 120 TRP A O 1
ATOM 965 N N . THR A 1 121 ? 8.615 -0.639 -2.938 1.00 85.81 121 THR A N 1
ATOM 966 C CA . THR A 1 121 ? 7.418 -0.402 -2.115 1.00 85.81 121 THR A CA 1
ATOM 967 C C . THR A 1 121 ? 6.832 -1.702 -1.568 1.00 85.81 121 THR A C 1
ATOM 969 O O . THR A 1 121 ? 6.440 -1.736 -0.403 1.00 85.81 121 THR A O 1
ATOM 972 N N . THR A 1 122 ? 6.849 -2.788 -2.346 1.00 87.62 122 THR A N 1
ATOM 973 C CA . THR A 1 122 ? 6.407 -4.118 -1.889 1.00 87.62 122 THR A CA 1
ATOM 974 C C . THR A 1 122 ? 7.339 -4.692 -0.830 1.00 87.62 122 THR A C 1
ATOM 976 O O . THR A 1 122 ? 6.872 -5.178 0.196 1.00 87.62 122 THR A O 1
ATOM 979 N N . ILE A 1 123 ? 8.656 -4.585 -1.020 1.00 89.12 123 ILE A N 1
ATOM 980 C CA . ILE A 1 123 ? 9.636 -5.031 -0.021 1.00 89.12 123 ILE A CA 1
ATOM 981 C C . ILE A 1 123 ? 9.475 -4.258 1.285 1.00 89.12 123 ILE A C 1
ATOM 983 O O . ILE A 1 123 ? 9.414 -4.869 2.349 1.00 89.12 123 ILE A O 1
ATOM 987 N N . LEU A 1 124 ? 9.365 -2.928 1.221 1.00 88.94 124 LEU A N 1
ATOM 988 C CA . LEU A 1 124 ? 9.133 -2.102 2.406 1.00 88.94 124 LEU A CA 1
ATOM 989 C C . LEU A 1 124 ? 7.822 -2.486 3.106 1.00 88.94 124 LEU A C 1
ATOM 991 O O . LEU A 1 124 ? 7.809 -2.620 4.328 1.00 88.94 124 LEU A O 1
ATOM 995 N N . GLY A 1 125 ? 6.747 -2.718 2.346 1.00 85.06 125 GLY A N 1
ATOM 996 C CA . GLY A 1 125 ? 5.469 -3.203 2.873 1.00 85.06 125 GLY A CA 1
ATOM 997 C C . GLY A 1 125 ? 5.600 -4.545 3.597 1.00 85.06 125 GLY A C 1
ATOM 998 O O . GLY A 1 125 ? 5.159 -4.672 4.739 1.00 85.06 125 GLY A O 1
ATOM 999 N N . ASN A 1 126 ? 6.289 -5.511 2.988 1.00 84.06 126 ASN A N 1
ATOM 1000 C CA . ASN A 1 126 ? 6.534 -6.832 3.567 1.00 84.06 126 ASN A CA 1
ATOM 1001 C C . ASN A 1 126 ? 7.394 -6.767 4.838 1.00 84.06 126 ASN A C 1
ATOM 1003 O O . ASN A 1 126 ? 7.082 -7.439 5.819 1.00 84.06 126 ASN A O 1
ATOM 1007 N N . ILE A 1 127 ? 8.447 -5.940 4.856 1.00 88.62 127 ILE A N 1
ATOM 1008 C CA . ILE A 1 127 ? 9.294 -5.739 6.043 1.00 88.62 127 ILE A CA 1
ATOM 1009 C C . ILE A 1 127 ? 8.475 -5.138 7.187 1.00 88.62 127 ILE A C 1
ATOM 1011 O O . ILE A 1 127 ? 8.546 -5.626 8.314 1.00 88.62 127 ILE A O 1
ATOM 1015 N N . LEU A 1 128 ? 7.682 -4.098 6.911 1.00 83.31 128 LEU A N 1
ATOM 1016 C CA . LEU A 1 128 ? 6.824 -3.472 7.917 1.00 83.31 128 LEU A CA 1
ATOM 1017 C C . LEU A 1 128 ? 5.782 -4.456 8.451 1.00 83.31 128 LEU A C 1
ATOM 1019 O O . LEU A 1 128 ? 5.573 -4.519 9.659 1.00 83.31 128 LEU A O 1
ATOM 1023 N N . PHE A 1 129 ? 5.163 -5.251 7.577 1.00 81.88 129 PHE A N 1
ATOM 1024 C CA . PHE A 1 129 ? 4.218 -6.287 7.979 1.00 81.88 129 PHE A CA 1
ATOM 1025 C C . PHE A 1 129 ? 4.882 -7.352 8.860 1.00 81.88 129 PHE A C 1
ATOM 1027 O O . PHE A 1 129 ? 4.375 -7.656 9.938 1.00 81.88 129 PHE A O 1
ATOM 1034 N N . GLY A 1 130 ? 6.060 -7.845 8.467 1.00 80.50 130 GLY A N 1
ATOM 1035 C CA . GLY A 1 130 ? 6.858 -8.771 9.270 1.00 80.50 130 GLY A CA 1
ATOM 1036 C C . GLY A 1 130 ? 7.225 -8.194 10.639 1.00 80.50 130 GLY A C 1
ATOM 1037 O O . GLY A 1 130 ? 7.054 -8.867 11.650 1.00 80.50 130 GLY A O 1
ATOM 1038 N N . LEU A 1 131 ? 7.646 -6.926 10.703 1.00 82.06 131 LEU A N 1
A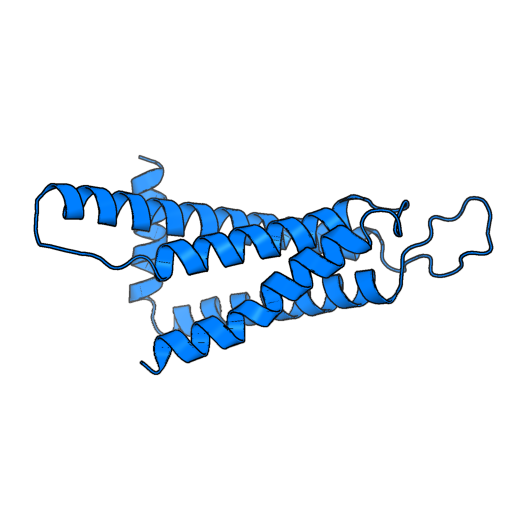TOM 1039 C CA . LEU A 1 131 ? 7.947 -6.244 11.963 1.00 82.06 131 LEU A CA 1
ATOM 1040 C C . LEU A 1 131 ? 6.705 -6.111 12.852 1.00 82.06 131 LEU A C 1
ATOM 1042 O O . LEU A 1 131 ? 6.790 -6.344 14.052 1.00 82.06 131 LEU A O 1
ATOM 1046 N N . VAL A 1 132 ? 5.548 -5.767 12.283 1.00 75.00 132 VAL A N 1
ATOM 1047 C CA . VAL A 1 132 ? 4.282 -5.679 13.027 1.00 75.00 132 VAL A CA 1
ATOM 1048 C C . VAL A 1 132 ? 3.881 -7.040 13.593 1.00 75.00 132 VAL A C 1
ATOM 1050 O O . VAL A 1 132 ? 3.451 -7.100 14.742 1.00 75.00 132 VAL A O 1
ATOM 1053 N N . LEU A 1 133 ? 4.061 -8.127 12.838 1.00 71.88 133 LEU A N 1
ATOM 1054 C CA . LEU A 1 133 ? 3.815 -9.484 13.331 1.00 71.88 133 LEU A CA 1
ATOM 1055 C C . LEU A 1 133 ? 4.793 -9.867 14.450 1.00 71.88 133 LEU A C 1
ATOM 1057 O O . LEU A 1 133 ? 4.359 -10.315 15.507 1.00 71.88 133 LEU A O 1
ATOM 1061 N N . LEU A 1 134 ? 6.093 -9.621 14.262 1.00 73.94 134 LEU A N 1
ATOM 1062 C CA . LEU A 1 134 ? 7.139 -9.937 15.243 1.00 73.94 134 LEU A CA 1
ATOM 1063 C C . LEU A 1 134 ? 6.992 -9.123 16.539 1.00 73.94 134 LEU A C 1
ATOM 1065 O O . LEU A 1 134 ? 7.055 -9.678 17.632 1.00 73.94 134 LEU A O 1
ATOM 1069 N N . CYS A 1 135 ? 6.744 -7.816 16.442 1.00 66.31 135 CYS A N 1
ATOM 1070 C CA . CYS A 1 135 ? 6.460 -6.967 17.600 1.00 66.31 135 CYS A CA 1
ATOM 1071 C C . CYS A 1 135 ? 5.083 -7.275 18.213 1.00 66.31 135 CYS A C 1
ATOM 1073 O O . CYS A 1 135 ? 4.903 -7.134 19.421 1.00 66.31 135 CYS A O 1
ATOM 1075 N N . GLY A 1 136 ? 4.124 -7.727 17.401 1.00 61.25 136 GLY A N 1
ATOM 1076 C CA . GLY A 1 136 ? 2.817 -8.215 17.833 1.00 61.25 136 GLY A CA 1
ATOM 1077 C C . GLY A 1 136 ? 2.898 -9.501 18.657 1.00 61.25 136 GLY A C 1
ATOM 1078 O O . GLY A 1 136 ? 2.123 -9.656 19.594 1.00 61.25 136 GLY A O 1
ATOM 1079 N N . CYS A 1 137 ? 3.880 -10.373 18.412 1.00 52.66 137 CYS A N 1
ATOM 1080 C CA . CYS A 1 137 ? 4.162 -11.535 19.265 1.00 52.66 137 CYS A CA 1
ATOM 1081 C C . CYS A 1 137 ? 4.641 -11.141 20.676 1.00 52.66 137 CYS A C 1
ATOM 1083 O O . CYS A 1 137 ? 4.388 -11.869 21.631 1.00 52.66 137 CYS A O 1
ATOM 1085 N N . CYS A 1 138 ? 5.244 -9.959 20.847 1.00 52.12 138 CYS A N 1
ATOM 1086 C CA . CYS A 1 138 ? 5.559 -9.398 22.168 1.00 52.12 138 CYS A CA 1
ATOM 1087 C C . CYS A 1 138 ? 4.347 -8.706 22.836 1.00 52.12 138 CYS A C 1
ATOM 1089 O O . CYS A 1 138 ? 4.396 -8.393 24.023 1.00 52.12 138 CYS A O 1
ATOM 1091 N N . VAL A 1 139 ? 3.252 -8.480 22.095 1.00 50.91 139 VAL A N 1
ATOM 1092 C CA . VAL A 1 139 ? 1.987 -7.863 22.544 1.00 50.91 139 VAL A CA 1
ATOM 1093 C C . VAL A 1 139 ? 0.810 -8.726 22.061 1.00 50.91 139 VAL A C 1
ATOM 1095 O O . VAL A 1 139 ? -0.074 -8.276 21.328 1.00 50.91 139 VAL A O 1
ATOM 1098 N N . TRP A 1 140 ? 0.797 -10.003 22.453 1.00 46.06 140 TRP A N 1
ATOM 1099 C CA . TRP A 1 140 ? -0.159 -11.010 21.962 1.00 46.06 140 TRP A CA 1
ATOM 1100 C C . TRP A 1 140 ? -1.648 -10.637 22.155 1.00 46.06 140 TRP A C 1
ATOM 1102 O O . TRP A 1 140 ? -2.517 -11.181 21.478 1.00 46.06 140 TRP A O 1
ATOM 1112 N N . GLY A 1 141 ? -1.965 -9.667 23.021 1.00 52.44 141 GLY A N 1
ATOM 1113 C CA . GLY A 1 141 ? -3.339 -9.246 23.318 1.00 52.44 141 GLY A CA 1
ATOM 1114 C C . GLY A 1 141 ? -4.047 -8.406 22.242 1.00 52.44 141 GLY A C 1
ATOM 1115 O O . GLY A 1 141 ? -5.270 -8.359 22.237 1.00 52.44 141 GLY A O 1
ATOM 1116 N N . LYS A 1 142 ? -3.334 -7.743 21.316 1.00 48.25 142 LYS A N 1
ATOM 1117 C CA . LYS A 1 142 ? -3.965 -6.881 20.281 1.00 48.25 142 LYS A CA 1
ATOM 1118 C C . LYS A 1 142 ? -4.170 -7.585 18.935 1.00 48.25 142 LYS A C 1
ATOM 1120 O O . LYS A 1 142 ? -5.076 -7.210 18.197 1.00 48.25 142 LYS A O 1
ATOM 1125 N N . LEU A 1 143 ? -3.366 -8.606 18.621 1.00 50.25 143 LEU A N 1
ATOM 1126 C CA . LEU A 1 143 ? -3.588 -9.467 17.451 1.00 50.25 143 LEU A CA 1
ATOM 1127 C C . LEU A 1 143 ? -4.809 -10.375 17.655 1.00 50.25 143 LEU A C 1
ATOM 1129 O O . LEU A 1 143 ? -5.532 -10.640 16.700 1.00 50.25 143 LEU A O 1
ATOM 1133 N N . ALA A 1 144 ? -5.070 -10.784 18.902 1.00 52.25 144 ALA A N 1
ATOM 1134 C CA . ALA A 1 144 ? -6.268 -11.526 19.277 1.00 52.25 144 ALA A CA 1
ATOM 1135 C C . ALA A 1 144 ? -7.553 -10.756 18.938 1.00 52.25 144 ALA A C 1
ATOM 1137 O O . ALA A 1 144 ? -8.467 -11.361 18.415 1.00 52.25 144 ALA A O 1
ATOM 1138 N N . GLU A 1 145 ? -7.605 -9.431 19.112 1.00 51.62 145 GLU A N 1
ATOM 1139 C CA . GLU A 1 145 ? -8.754 -8.595 18.703 1.00 51.62 145 GLU A CA 1
ATOM 1140 C C . GLU A 1 145 ? -8.976 -8.574 17.181 1.00 51.62 145 GLU A C 1
ATOM 1142 O O . GLU A 1 145 ? -10.109 -8.566 16.709 1.00 51.62 145 GLU A O 1
ATOM 1147 N N . LEU A 1 146 ? -7.895 -8.599 16.396 1.00 49.88 146 LEU A N 1
ATOM 1148 C CA . LEU A 1 146 ? -7.956 -8.629 14.931 1.00 49.88 146 LEU A CA 1
ATOM 1149 C C . LEU A 1 146 ? -8.378 -10.011 14.419 1.00 49.88 146 LEU A C 1
ATOM 1151 O O . LEU A 1 146 ? -9.223 -10.094 13.537 1.00 49.88 146 LEU A O 1
ATOM 1155 N N . VAL A 1 147 ? -7.849 -11.086 15.008 1.00 55.81 147 VAL A N 1
ATOM 1156 C CA . VAL A 1 147 ? -8.244 -12.471 14.701 1.00 55.81 147 VAL A CA 1
ATOM 1157 C C . VAL A 1 147 ? -9.659 -12.766 15.202 1.00 55.81 147 VAL A C 1
ATOM 1159 O O . VAL A 1 147 ? -10.416 -13.424 14.502 1.00 55.81 147 VAL A O 1
ATOM 1162 N N . TYR A 1 148 ? -10.048 -12.234 16.361 1.00 55.81 148 TYR A N 1
ATOM 1163 C CA . TYR A 1 148 ? -11.398 -12.344 16.911 1.00 55.81 148 TYR A CA 1
ATOM 1164 C C . TYR A 1 148 ? -12.400 -11.564 16.058 1.00 55.81 148 TYR A C 1
ATOM 1166 O O . TYR A 1 148 ? -13.444 -12.110 15.745 1.00 55.81 148 TYR A O 1
ATOM 1174 N N . CYS A 1 149 ? -12.065 -10.361 15.570 1.00 47.41 149 CYS A N 1
ATOM 1175 C CA . CYS A 1 149 ? -12.875 -9.656 14.565 1.00 47.41 149 CYS A CA 1
ATOM 1176 C C . CYS A 1 149 ? -13.006 -10.434 13.247 1.00 47.41 149 CYS A C 1
ATOM 1178 O O . CYS A 1 149 ? -14.079 -10.428 12.654 1.00 47.41 149 CYS A O 1
ATOM 1180 N N . VAL A 1 150 ? -11.935 -11.087 12.779 1.00 48.72 150 VAL A N 1
ATOM 1181 C CA . VAL A 1 150 ? -11.977 -11.944 11.580 1.00 48.72 150 VAL A CA 1
ATOM 1182 C C . VAL A 1 150 ? -12.848 -13.181 11.823 1.00 48.72 150 VAL A C 1
ATOM 1184 O O . VAL A 1 150 ? -13.640 -13.529 10.957 1.00 48.72 150 VAL A O 1
ATOM 1187 N N . ALA A 1 151 ? -12.755 -13.804 13.001 1.00 47.66 151 ALA A N 1
ATOM 1188 C CA . ALA A 1 151 ? -13.576 -14.950 13.387 1.00 47.66 151 ALA A CA 1
ATOM 1189 C C . ALA A 1 151 ? -15.064 -14.578 13.531 1.00 47.66 151 ALA A C 1
ATOM 1191 O O . ALA A 1 151 ? -15.910 -15.288 13.011 1.00 47.66 151 ALA A O 1
ATOM 1192 N N . LEU A 1 152 ? -15.383 -13.428 14.137 1.00 44.06 152 LEU A N 1
ATOM 1193 C CA . LEU A 1 152 ? -16.756 -12.913 14.286 1.00 44.06 152 LEU A CA 1
ATOM 1194 C C . LEU A 1 152 ? -17.386 -12.432 12.970 1.00 44.06 152 LEU A C 1
ATOM 1196 O O . LEU A 1 152 ? -18.587 -12.211 12.923 1.00 44.06 152 LEU A O 1
ATOM 1200 N N . ALA A 1 153 ? -16.588 -12.198 11.927 1.00 39.41 153 ALA A N 1
ATOM 1201 C CA . ALA A 1 153 ? -17.078 -11.843 10.595 1.00 39.41 153 ALA A CA 1
ATOM 1202 C C . ALA A 1 153 ? -17.293 -13.070 9.686 1.00 39.41 153 ALA A C 1
ATOM 1204 O O . ALA A 1 153 ? -17.806 -12.917 8.578 1.00 39.41 153 ALA A O 1
ATOM 1205 N N . LEU A 1 154 ? -16.856 -14.254 10.127 1.00 38.44 154 LEU A N 1
ATOM 1206 C CA . LEU A 1 154 ? -16.968 -15.535 9.422 1.00 38.44 154 LEU A CA 1
ATOM 1207 C C . LEU A 1 154 ? -18.029 -16.471 10.037 1.00 38.44 154 LEU A C 1
ATOM 1209 O O . LEU A 1 154 ? -18.277 -17.524 9.452 1.00 38.44 154 LEU A O 1
ATOM 1213 N N . ASP A 1 155 ? -18.642 -16.074 11.158 1.00 36.53 155 ASP A N 1
ATOM 1214 C CA . ASP A 1 155 ? -19.794 -16.716 11.818 1.00 36.53 155 ASP A CA 1
ATOM 1215 C C . ASP A 1 155 ? -21.075 -15.888 11.596 1.00 36.53 155 ASP A C 1
ATOM 1217 O O . ASP A 1 155 ? -21.008 -14.643 11.751 1.00 36.53 155 ASP A O 1
#

InterPro domains:
  IPR040350 Transmembrane protein 272 [PTHR33444] (5-140)

Foldseek 3Di:
DVVVVVLVVVLVQLVVLLVLLVVCCPQFPVDSVLSVLSNVLSVLSVVLSVLVPDDQDDDDPVSVVVVLVSVLVNLVSVVVSVVSLVVLVCRLVVQPPPDCDPPDPPHGHHDPVSSVSSVVVSVVVVVVVVVCVVVCVVVVPPVCVSVVSVVVVVD